Protein AF-A0A4Q2YQX3-F1 (afdb_monomer_lite)

Radius of gyration: 18.83 Å; chains: 1; bounding box: 58×40×38 Å

Secondary structure (DSSP, 8-state):
-BTHHHHHHHTT----TT--EEEE-SSHHHHHHHHHHHHHHEEEEEEEE-TTS-EEEEEEE--SSTTS---EEEEEEE-S---SSHHHHHHTSSBGGG-EEE-SS-EEE-HHHHHHHHHTEE-B-TTSPP-HHHHHHHHHHHTTT-EEPTTHHHHHHSSPPSS---EETTEE------

Sequence (178 aa):
MAGGAARAVFEGQELRAPSDVDYFSPCLEAANLVTSVAKRFTTVKKDETGNNKTITLLAEFKTPWQIQKPVPFKFQIIRSGYYENIGELFRSFDFTICQFATDGHHVIYTEQAERDLASKTLSYEPDYPIGHSRVERLLKYVNRGFTPAPGVLSKSLTEPRGGEASLTNGRIFVSHGY

pLDDT: mean 77.99, std 18.13, range [32.69, 97.5]

Structure (mmCIF, N/CA/C/O backbone):
data_AF-A0A4Q2YQX3-F1
#
_entry.id   AF-A0A4Q2YQX3-F1
#
loop_
_atom_site.group_PDB
_atom_site.id
_atom_site.type_symbol
_atom_site.label_atom_id
_atom_site.label_alt_id
_atom_site.label_comp_id
_atom_site.label_asym_id
_atom_site.label_entity_id
_atom_site.label_seq_id
_atom_site.pdbx_PDB_ins_code
_atom_site.Cartn_x
_atom_site.Cartn_y
_atom_site.Cartn_z
_atom_site.occupancy
_atom_site.B_iso_or_equiv
_atom_site.auth_seq_id
_atom_site.auth_comp_id
_atom_site.auth_asym_id
_atom_s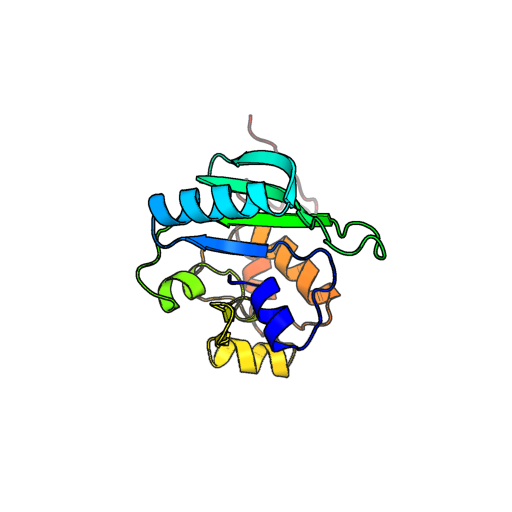ite.auth_atom_id
_atom_site.pdbx_PDB_model_num
ATOM 1 N N . MET A 1 1 ? -10.553 0.117 0.073 1.00 89.88 1 MET A N 1
ATOM 2 C CA . MET A 1 1 ? -9.218 -0.163 0.660 1.00 89.88 1 MET A CA 1
ATOM 3 C C . MET A 1 1 ? -8.221 -0.314 -0.477 1.00 89.88 1 MET A C 1
ATOM 5 O O . MET A 1 1 ? -8.622 -0.817 -1.517 1.00 89.88 1 MET A O 1
ATOM 9 N N . ALA A 1 2 ? -6.964 0.097 -0.317 1.00 92.56 2 ALA A N 1
ATOM 10 C CA . ALA A 1 2 ? -5.930 -0.129 -1.332 1.00 92.56 2 ALA A CA 1
ATOM 11 C C . ALA A 1 2 ? -4.551 -0.406 -0.716 1.00 92.56 2 ALA A C 1
ATOM 13 O O . ALA A 1 2 ? -4.406 -0.431 0.506 1.00 92.56 2 ALA A O 1
ATOM 14 N N . GLY A 1 3 ? -3.547 -0.657 -1.555 1.00 92.12 3 GLY A N 1
ATOM 15 C CA . GLY A 1 3 ? -2.177 -0.888 -1.114 1.00 92.12 3 GLY A CA 1
ATOM 16 C C . GLY A 1 3 ? -1.913 -2.327 -0.668 1.00 92.12 3 GLY A C 1
ATOM 17 O O . GLY A 1 3 ? -2.536 -3.290 -1.121 1.00 92.12 3 GLY A O 1
ATOM 18 N N . GLY A 1 4 ? -0.967 -2.478 0.262 1.00 89.31 4 GLY A N 1
ATOM 19 C CA . GLY A 1 4 ? -0.511 -3.787 0.738 1.00 89.31 4 GLY A CA 1
ATOM 20 C C . GLY A 1 4 ? -1.601 -4.627 1.413 1.00 89.31 4 GLY A C 1
ATOM 21 O O . GLY A 1 4 ? -1.561 -5.848 1.302 1.00 89.31 4 GLY A O 1
ATOM 22 N N . ALA A 1 5 ? -2.584 -3.996 2.064 1.00 88.31 5 ALA A N 1
ATOM 23 C CA . ALA A 1 5 ? -3.711 -4.707 2.668 1.00 88.31 5 ALA A CA 1
ATOM 24 C C . ALA A 1 5 ? -4.652 -5.307 1.606 1.00 88.31 5 ALA A C 1
ATOM 26 O O . ALA A 1 5 ? -5.067 -6.455 1.735 1.00 88.31 5 ALA A O 1
ATOM 27 N N . ALA A 1 6 ? -4.935 -4.579 0.519 1.00 91.94 6 ALA A N 1
ATOM 28 C CA . ALA A 1 6 ? -5.717 -5.109 -0.602 1.00 91.94 6 ALA A CA 1
ATOM 29 C C . ALA A 1 6 ? -4.979 -6.233 -1.338 1.00 91.94 6 ALA A C 1
ATOM 31 O O . ALA A 1 6 ? -5.587 -7.236 -1.702 1.00 91.94 6 ALA A O 1
ATOM 32 N N . ARG A 1 7 ? -3.656 -6.113 -1.481 1.00 92.69 7 ARG A N 1
ATOM 33 C CA . ARG A 1 7 ? -2.831 -7.199 -2.013 1.00 92.69 7 ARG A CA 1
ATOM 34 C C . ARG A 1 7 ? -2.868 -8.448 -1.132 1.00 92.69 7 ARG A C 1
ATOM 36 O O . ARG A 1 7 ? -2.985 -9.544 -1.657 1.00 92.69 7 ARG A O 1
ATOM 43 N N . ALA A 1 8 ? -2.806 -8.305 0.191 1.00 88.38 8 ALA A N 1
ATOM 44 C CA . ALA A 1 8 ? -2.882 -9.455 1.093 1.00 88.38 8 ALA A CA 1
ATOM 45 C C . ALA A 1 8 ? -4.198 -10.238 0.916 1.00 88.38 8 ALA A C 1
ATOM 47 O O . ALA A 1 8 ? -4.173 -11.466 0.884 1.00 88.38 8 ALA A O 1
ATOM 48 N N . VAL A 1 9 ? -5.317 -9.527 0.717 1.00 88.56 9 VAL A N 1
ATOM 49 C CA . VAL A 1 9 ? -6.611 -10.140 0.368 1.00 88.56 9 VAL A CA 1
ATOM 50 C C . VAL A 1 9 ? -6.516 -10.915 -0.949 1.00 88.56 9 VAL A C 1
ATOM 52 O O . VAL A 1 9 ? -6.953 -12.061 -1.003 1.00 88.56 9 VAL A O 1
ATOM 55 N N . PHE A 1 10 ? -5.902 -10.333 -1.985 1.00 91.50 10 PHE A N 1
ATOM 56 C CA . PHE A 1 10 ? -5.672 -11.010 -3.268 1.00 91.50 10 PHE A CA 1
ATOM 57 C C . PHE A 1 10 ? -4.821 -12.281 -3.131 1.00 91.50 10 PHE A C 1
ATOM 59 O O . PHE A 1 10 ? -5.139 -13.310 -3.714 1.00 91.50 10 PHE A O 1
ATOM 66 N N . GLU A 1 11 ? -3.762 -12.233 -2.320 1.00 89.75 11 GLU A N 1
ATOM 67 C CA . GLU A 1 11 ? -2.864 -13.366 -2.061 1.00 89.75 11 GLU A CA 1
ATOM 68 C C . GLU A 1 11 ? -3.520 -14.484 -1.220 1.00 89.75 11 GLU A C 1
ATOM 70 O O . GLU A 1 11 ? -2.852 -15.464 -0.884 1.00 89.75 11 GLU A O 1
ATOM 75 N N . GLY A 1 12 ? -4.792 -14.339 -0.820 1.00 86.56 12 GLY A N 1
ATOM 76 C CA . GLY A 1 12 ? -5.468 -15.268 0.090 1.00 86.56 12 GLY A CA 1
ATOM 77 C C . GLY A 1 12 ? -4.842 -15.295 1.486 1.00 86.56 12 GLY A C 1
ATOM 78 O O . GLY A 1 12 ? -5.037 -16.242 2.248 1.00 86.56 12 GLY A O 1
ATOM 79 N N . GLN A 1 13 ? -4.055 -14.273 1.831 1.00 79.75 13 GLN A N 1
ATOM 80 C CA . GLN A 1 13 ? -3.488 -14.135 3.160 1.00 79.75 13 GLN A CA 1
ATOM 81 C C . GLN A 1 13 ? -4.579 -13.551 4.053 1.00 79.75 13 GLN A C 1
ATOM 83 O O . GLN A 1 13 ? -4.824 -12.344 4.031 1.00 79.75 13 GLN A O 1
ATOM 88 N N . GLU A 1 14 ? -5.239 -14.408 4.841 1.00 60.09 14 GLU A N 1
ATOM 89 C CA . GLU A 1 14 ? -6.080 -13.949 5.951 1.00 60.09 14 GLU A CA 1
ATOM 90 C C . GLU A 1 14 ? -5.294 -12.908 6.737 1.00 60.09 14 GLU A C 1
ATOM 92 O O . GLU A 1 14 ? -4.162 -13.208 7.116 1.00 60.09 14 GLU A O 1
ATOM 97 N N . LEU A 1 15 ? -5.872 -11.706 6.894 1.00 55.41 15 LEU A N 1
ATOM 98 C CA . LEU A 1 15 ? -5.305 -10.497 7.506 1.00 55.41 15 LEU A CA 1
ATOM 99 C C . LEU A 1 15 ? -4.173 -10.818 8.493 1.00 55.41 15 LEU A C 1
ATOM 101 O O . LEU A 1 15 ? -4.376 -10.880 9.707 1.00 55.41 15 LEU A O 1
ATOM 105 N N . ARG A 1 16 ? -2.959 -11.036 7.973 1.00 48.47 16 ARG A N 1
ATOM 106 C CA . ARG A 1 16 ? -1.787 -11.288 8.803 1.00 48.47 16 ARG A CA 1
ATOM 107 C C . ARG A 1 16 ? -1.499 -9.953 9.468 1.00 48.47 16 ARG A C 1
ATOM 109 O O . ARG A 1 16 ? -0.984 -9.038 8.828 1.00 48.47 16 ARG A O 1
ATOM 116 N N . ALA A 1 17 ? -1.910 -9.804 10.724 1.00 47.34 17 ALA A N 1
ATOM 117 C CA . ALA A 1 17 ? -1.660 -8.588 11.486 1.00 47.34 17 ALA A CA 1
ATOM 118 C C . ALA A 1 17 ? -0.144 -8.267 11.482 1.00 47.34 17 ALA A C 1
ATOM 120 O O . ALA A 1 17 ? 0.650 -9.203 11.617 1.00 47.34 17 ALA A O 1
ATOM 121 N N . PRO A 1 18 ? 0.304 -6.997 11.350 1.00 53.44 18 PRO A N 1
ATOM 122 C CA . PRO A 1 18 ? -0.440 -5.741 11.281 1.00 53.44 18 PRO A CA 1
ATOM 123 C C . PRO A 1 18 ? -0.037 -4.938 10.023 1.00 53.44 18 PRO A C 1
ATOM 125 O O . PRO A 1 18 ? 0.791 -4.029 10.100 1.00 53.44 18 PRO A O 1
ATOM 128 N N . SER A 1 19 ? -0.544 -5.267 8.832 1.00 62.19 19 SER A N 1
ATOM 129 C CA . SER A 1 19 ? -0.446 -4.287 7.741 1.00 62.19 19 SER A CA 1
ATOM 130 C C . SER A 1 19 ? -1.440 -3.162 7.998 1.00 62.19 19 SER A C 1
ATOM 132 O O . SER A 1 19 ? -2.606 -3.440 8.281 1.00 62.19 19 SER A O 1
ATOM 134 N N . ASP A 1 20 ? -0.986 -1.917 7.880 1.00 79.00 20 ASP A N 1
ATOM 135 C CA . ASP A 1 20 ? -1.866 -0.752 7.872 1.00 79.00 20 ASP A CA 1
ATOM 136 C C . ASP A 1 20 ? -2.984 -0.964 6.840 1.00 79.00 20 ASP A C 1
ATOM 138 O O . ASP A 1 20 ? -2.731 -1.369 5.701 1.00 79.00 20 ASP A O 1
ATOM 142 N N . VAL A 1 21 ? -4.229 -0.762 7.267 1.00 85.75 21 VAL A N 1
ATOM 143 C CA . VAL A 1 21 ? -5.398 -0.813 6.391 1.00 85.75 21 VAL A CA 1
ATOM 144 C C . VAL A 1 21 ? -5.649 0.596 5.888 1.00 85.75 21 VAL A C 1
ATOM 146 O O . VAL A 1 21 ? -6.191 1.434 6.609 1.00 85.75 21 VAL A O 1
ATOM 149 N N . ASP A 1 22 ? -5.260 0.836 4.641 1.00 88.19 22 ASP A N 1
ATOM 150 C CA . ASP A 1 22 ? -5.409 2.130 3.989 1.00 88.19 22 ASP A CA 1
ATOM 151 C C . ASP A 1 22 ? -6.769 2.225 3.280 1.00 88.19 22 ASP A C 1
ATOM 153 O O . ASP A 1 22 ? -7.060 1.539 2.289 1.00 88.19 22 ASP A O 1
ATOM 157 N N . TYR A 1 23 ? -7.633 3.095 3.799 1.00 90.19 23 TYR A N 1
ATOM 158 C CA . TYR A 1 23 ? -8.895 3.484 3.190 1.00 90.19 23 TYR A CA 1
ATOM 159 C C . TYR A 1 23 ? -8.739 4.835 2.489 1.00 90.19 23 TYR A C 1
ATOM 161 O O . TYR A 1 23 ? -8.551 5.867 3.131 1.00 90.19 23 TYR A O 1
ATOM 169 N N . PHE A 1 24 ? -8.866 4.827 1.166 1.00 90.44 24 PHE A N 1
ATOM 170 C CA . PHE A 1 24 ? -8.863 6.028 0.339 1.00 90.44 24 PHE A CA 1
ATOM 171 C C . PHE A 1 24 ? -10.302 6.473 0.113 1.00 90.44 24 PHE A C 1
ATOM 173 O O . PHE A 1 24 ? -11.105 5.725 -0.446 1.00 90.44 24 PHE A O 1
ATOM 180 N N . SER A 1 25 ? -10.636 7.666 0.599 1.00 87.50 25 SER A N 1
ATOM 181 C CA . SER A 1 25 ? -11.990 8.204 0.486 1.00 87.50 25 SER A CA 1
ATOM 182 C C . SER A 1 25 ? -12.146 9.044 -0.783 1.00 87.50 25 SER A C 1
ATOM 184 O O . SER A 1 25 ? -11.260 9.851 -1.056 1.00 87.50 25 SER A O 1
ATOM 186 N N . PRO A 1 26 ? -13.276 8.953 -1.509 1.00 85.69 26 PRO A N 1
ATOM 187 C CA . PRO A 1 26 ? -13.531 9.806 -2.672 1.00 85.69 26 PRO A CA 1
ATOM 188 C C . PRO A 1 26 ? -13.851 11.260 -2.290 1.00 85.69 26 PRO A C 1
ATOM 190 O O . PRO A 1 26 ? -13.714 12.162 -3.107 1.00 85.69 26 PRO A O 1
ATOM 193 N N . CYS A 1 27 ? -14.294 11.509 -1.054 1.00 85.69 27 CYS A N 1
ATOM 194 C CA . CYS A 1 27 ? -14.623 12.849 -0.568 1.00 85.69 27 CYS A CA 1
ATOM 195 C C . CYS A 1 27 ? -14.535 12.945 0.966 1.00 85.69 27 CYS A C 1
ATOM 197 O O . CYS A 1 27 ? -14.373 11.939 1.670 1.00 85.69 27 CYS A O 1
ATOM 199 N N . LEU A 1 28 ? -14.665 14.166 1.500 1.00 85.19 28 LEU A N 1
ATOM 200 C CA . LEU A 1 28 ? -14.640 14.422 2.945 1.00 85.19 28 LEU A CA 1
ATOM 201 C C . LEU A 1 28 ? -15.827 13.777 3.669 1.00 85.19 28 LEU A C 1
ATOM 203 O O . LEU A 1 28 ? -15.666 13.238 4.762 1.00 85.19 28 LEU A O 1
ATOM 207 N N . GLU A 1 29 ? -17.010 13.820 3.059 1.00 88.38 29 GLU A N 1
ATOM 208 C CA . GLU A 1 29 ? -18.235 13.267 3.636 1.00 88.38 29 GLU A CA 1
ATOM 209 C C . GLU A 1 29 ? -18.117 11.753 3.837 1.00 88.38 29 GLU A C 1
ATOM 211 O O . GLU A 1 29 ? -18.285 11.262 4.955 1.00 88.38 29 GLU A O 1
ATOM 216 N N . ALA A 1 30 ? -17.701 11.025 2.797 1.00 87.56 30 ALA A N 1
ATOM 217 C CA . ALA A 1 30 ? -17.443 9.592 2.882 1.00 87.56 30 ALA A CA 1
ATOM 218 C C . ALA A 1 30 ? -16.351 9.268 3.918 1.00 87.56 30 ALA A C 1
ATOM 220 O O . ALA A 1 30 ? -16.483 8.304 4.673 1.00 87.56 30 ALA A O 1
ATOM 221 N N . ALA A 1 31 ? -15.310 10.103 4.031 1.00 85.56 31 ALA A N 1
ATOM 222 C CA . ALA A 1 31 ? -14.253 9.906 5.022 1.00 85.56 31 ALA A CA 1
ATOM 223 C C . ALA A 1 31 ? -14.808 10.026 6.449 1.00 85.56 31 ALA A C 1
ATOM 225 O O . ALA A 1 31 ? -14.490 9.209 7.315 1.00 85.56 31 ALA A O 1
ATOM 226 N N . ASN A 1 32 ? -15.662 11.020 6.699 1.00 87.69 32 ASN A N 1
ATOM 227 C CA . ASN A 1 32 ? -16.290 11.240 8.000 1.00 87.69 32 ASN A CA 1
ATOM 228 C C . ASN A 1 32 ? -17.294 10.134 8.352 1.00 87.69 32 ASN A C 1
ATOM 230 O O . ASN A 1 32 ? -17.329 9.684 9.503 1.00 87.69 32 ASN A O 1
ATOM 234 N N . LEU A 1 33 ? -18.059 9.651 7.368 1.00 89.56 33 LEU A N 1
ATOM 235 C CA . LEU A 1 33 ? -18.963 8.516 7.543 1.00 89.56 33 LEU A CA 1
ATOM 236 C C . LEU A 1 33 ? -18.181 7.263 7.950 1.00 89.56 33 LEU A C 1
ATOM 238 O O . LEU A 1 33 ? -18.477 6.660 8.982 1.00 89.56 33 LEU A O 1
ATOM 242 N N . VAL A 1 34 ? -17.131 6.917 7.200 1.00 87.19 34 VAL A N 1
ATOM 243 C CA . VAL A 1 34 ? -16.288 5.747 7.489 1.00 87.19 34 VAL A CA 1
ATOM 244 C C . VAL A 1 34 ? -15.599 5.873 8.842 1.00 87.19 34 VAL A C 1
ATOM 246 O O . VAL A 1 34 ? -15.563 4.906 9.597 1.00 87.19 34 VAL A O 1
ATOM 249 N N . THR A 1 35 ? -15.130 7.067 9.205 1.00 85.94 35 THR A N 1
ATOM 250 C CA . THR A 1 35 ? -14.573 7.333 10.542 1.00 85.94 35 THR A CA 1
ATOM 251 C C . THR A 1 35 ? -15.591 7.036 11.643 1.00 85.94 35 THR A C 1
ATOM 253 O O . THR A 1 35 ? -15.269 6.375 12.630 1.00 85.94 35 THR A O 1
ATOM 256 N N . SER A 1 36 ? -16.829 7.507 11.477 1.00 86.75 36 SER A N 1
ATOM 257 C CA . SER A 1 36 ? -17.904 7.323 12.459 1.00 86.75 36 SER A CA 1
ATOM 258 C C . SER A 1 36 ? -18.298 5.852 12.595 1.00 86.75 36 SER A C 1
ATOM 260 O O . SER A 1 36 ? -18.445 5.347 13.709 1.00 86.75 36 SER A O 1
ATOM 262 N N . VAL A 1 37 ? -18.395 5.140 11.469 1.00 86.06 37 VAL A N 1
ATOM 263 C CA . VAL A 1 37 ? -18.632 3.692 11.437 1.00 86.06 37 VAL A CA 1
ATOM 264 C C . VAL A 1 37 ? -17.487 2.954 12.135 1.00 86.06 37 VAL A C 1
ATOM 266 O O . VAL A 1 37 ? -17.734 2.192 13.067 1.00 86.06 37 VAL A O 1
ATOM 269 N N . ALA A 1 38 ? -16.232 3.225 11.770 1.00 83.06 38 ALA A N 1
ATOM 270 C CA . ALA A 1 38 ? -15.064 2.581 12.369 1.00 83.06 38 ALA A CA 1
ATOM 271 C C . ALA A 1 38 ? -15.023 2.773 13.895 1.00 83.06 38 ALA A C 1
ATOM 273 O O . ALA A 1 38 ? -14.852 1.803 14.634 1.00 83.06 38 ALA A O 1
ATOM 274 N N . LYS A 1 39 ? -15.272 3.994 14.388 1.00 83.69 39 LYS A N 1
ATOM 275 C CA . LYS A 1 39 ? -15.337 4.304 15.830 1.00 83.69 39 LYS A CA 1
ATOM 276 C C . LYS A 1 39 ? -16.450 3.554 16.568 1.00 83.69 39 LYS A C 1
ATOM 278 O O . LYS A 1 39 ? -16.312 3.275 17.756 1.00 83.69 39 LYS A O 1
ATOM 283 N N . ARG A 1 40 ? -17.543 3.199 15.888 1.00 84.00 40 ARG A N 1
ATOM 284 C CA . ARG A 1 40 ? -18.641 2.418 16.478 1.00 84.00 40 ARG A CA 1
ATOM 285 C C . ARG A 1 40 ? -18.252 0.953 16.690 1.00 84.00 40 ARG A C 1
ATOM 287 O O . ARG A 1 40 ? -18.565 0.385 17.738 1.00 84.00 40 ARG A O 1
ATOM 294 N N . PHE A 1 41 ? -17.563 0.358 15.718 1.00 77.56 41 PHE A N 1
ATOM 295 C CA . PHE A 1 41 ? -17.235 -1.075 15.702 1.00 77.56 41 PHE A CA 1
ATOM 296 C C . PHE A 1 41 ? -15.874 -1.424 16.314 1.00 77.56 41 PHE A C 1
ATOM 298 O O . PHE A 1 41 ? -15.577 -2.597 16.546 1.00 77.56 41 PHE A O 1
ATOM 305 N N . THR A 1 42 ? -15.057 -0.419 16.620 1.00 76.81 42 THR A N 1
ATOM 306 C CA . THR A 1 42 ? -13.721 -0.612 17.184 1.00 76.81 42 THR A CA 1
ATOM 307 C C . THR A 1 42 ? -13.564 0.079 18.531 1.00 76.81 42 THR A C 1
ATOM 309 O O . THR A 1 42 ? -14.331 0.971 18.899 1.00 76.81 42 THR A O 1
ATOM 312 N N . THR A 1 43 ? -12.567 -0.352 19.297 1.00 78.25 43 THR A N 1
ATOM 313 C CA . THR A 1 43 ? -12.022 0.435 20.405 1.00 78.25 43 THR A CA 1
ATOM 314 C C . THR A 1 43 ? -10.846 1.238 19.866 1.00 78.25 43 THR A C 1
ATOM 316 O O . THR A 1 43 ? -9.809 0.664 19.537 1.00 78.25 43 THR A O 1
ATOM 319 N N . VAL A 1 44 ? -11.010 2.557 19.755 1.00 75.88 44 VAL A N 1
ATOM 320 C CA . VAL A 1 44 ? -9.945 3.455 19.291 1.00 75.88 44 VAL A CA 1
ATOM 321 C C . VAL A 1 44 ? -9.019 3.784 20.458 1.00 75.88 44 VAL A C 1
ATOM 323 O O . VAL A 1 44 ? -9.429 4.428 21.419 1.00 75.88 44 VAL A O 1
ATOM 326 N N . LYS A 1 45 ? -7.763 3.342 20.366 1.00 73.19 45 LYS A N 1
ATOM 327 C CA . LYS A 1 45 ? -6.702 3.629 21.344 1.00 73.19 45 LYS A CA 1
ATOM 328 C C . LYS A 1 45 ? -6.038 4.979 21.109 1.00 73.19 45 LYS A C 1
ATOM 330 O O . LYS A 1 45 ? -5.575 5.609 22.053 1.00 73.19 45 LYS A O 1
ATOM 335 N N . LYS A 1 46 ? -5.959 5.397 19.845 1.00 73.50 46 LYS A N 1
ATOM 336 C CA . LYS A 1 46 ? -5.365 6.667 19.425 1.00 73.50 46 LYS A CA 1
ATOM 337 C C . LYS A 1 46 ? -6.046 7.152 18.152 1.00 73.50 46 LYS A C 1
ATOM 339 O O . LYS A 1 46 ? -6.276 6.348 17.247 1.00 73.50 46 LYS A O 1
ATOM 344 N N . ASP A 1 47 ? -6.337 8.445 18.111 1.00 75.69 47 ASP A N 1
ATOM 345 C CA . ASP A 1 47 ? -6.836 9.159 16.940 1.00 75.69 47 ASP A CA 1
ATOM 346 C C . ASP A 1 47 ? -5.866 10.307 16.653 1.00 75.69 47 ASP A C 1
ATOM 348 O O . ASP A 1 47 ? -5.682 11.196 17.486 1.00 75.69 47 ASP A O 1
ATOM 352 N N . GLU A 1 48 ? -5.196 10.244 15.507 1.00 75.75 48 GLU A N 1
ATOM 353 C CA . GLU A 1 48 ? -4.296 11.294 15.045 1.00 75.75 48 GLU A CA 1
ATOM 354 C C . GLU A 1 48 ? -4.765 11.789 13.685 1.00 75.75 48 GLU A C 1
ATOM 356 O O . GLU A 1 48 ? -4.840 11.023 12.722 1.00 75.75 48 GLU A O 1
ATOM 361 N N . THR A 1 49 ? -5.028 13.090 13.588 1.00 71.81 49 THR A N 1
ATOM 362 C CA . THR A 1 49 ? -5.133 13.759 12.292 1.00 71.81 49 THR A CA 1
ATOM 363 C C . THR A 1 49 ? -3.757 14.317 11.957 1.00 71.81 49 THR A C 1
ATOM 365 O O . THR A 1 49 ? -3.321 15.299 12.551 1.00 71.81 49 THR A O 1
ATOM 368 N N . GLY A 1 50 ? -3.045 13.655 11.046 1.00 62.19 50 GLY A N 1
ATOM 369 C CA . GLY A 1 50 ? -1.725 14.109 10.614 1.00 62.19 50 GLY A CA 1
ATOM 370 C C . GLY A 1 50 ? -1.801 15.356 9.728 1.00 62.19 50 GLY A C 1
ATOM 371 O O . GLY A 1 50 ? -2.829 15.625 9.100 1.00 62.19 50 GLY A O 1
ATOM 372 N N . ASN A 1 51 ? -0.674 16.064 9.593 1.00 55.66 51 ASN A N 1
ATOM 373 C CA . ASN A 1 51 ? -0.529 17.244 8.723 1.00 55.66 51 ASN A CA 1
ATOM 374 C C . ASN A 1 51 ? -0.936 16.976 7.256 1.00 55.66 51 ASN A C 1
ATOM 376 O O . ASN A 1 51 ? -1.368 17.884 6.554 1.00 55.66 51 ASN A O 1
ATOM 380 N N . ASN A 1 52 ? -0.890 15.713 6.816 1.00 56.56 52 ASN A N 1
ATOM 381 C CA . ASN A 1 52 ? -1.263 15.274 5.466 1.00 56.56 52 ASN A CA 1
ATOM 382 C C . ASN A 1 52 ? -2.764 14.957 5.302 1.00 56.56 52 ASN A C 1
ATOM 384 O O . ASN A 1 52 ? -3.140 14.236 4.387 1.00 56.56 52 ASN A O 1
ATOM 388 N N . LYS A 1 53 ? -3.646 15.448 6.184 1.00 69.44 53 LYS A N 1
ATOM 389 C CA . LYS A 1 53 ? -5.103 15.183 6.164 1.00 69.44 53 LYS A CA 1
ATOM 390 C C . LYS A 1 53 ? -5.505 13.712 6.371 1.00 69.44 53 LYS A C 1
ATOM 392 O O . LYS A 1 53 ? -6.685 13.395 6.273 1.00 69.44 53 LYS A O 1
ATOM 397 N N . THR A 1 54 ? -4.582 12.815 6.696 1.00 77.19 54 THR A N 1
ATOM 398 C CA . THR A 1 54 ? -4.888 11.417 7.041 1.00 77.19 54 THR A CA 1
ATOM 399 C C . THR A 1 54 ? -5.370 11.315 8.484 1.00 77.19 54 THR A C 1
ATOM 401 O O . THR A 1 54 ? -4.723 11.855 9.382 1.00 77.19 54 THR A O 1
ATOM 404 N N . ILE A 1 55 ? -6.466 10.591 8.717 1.00 79.75 55 ILE A N 1
ATOM 405 C CA . ILE A 1 55 ? -6.850 10.142 10.061 1.00 79.75 55 ILE A CA 1
ATOM 406 C C . ILE A 1 55 ? -6.244 8.768 10.280 1.00 79.75 55 ILE A C 1
ATOM 408 O O . ILE A 1 55 ? -6.484 7.855 9.493 1.00 79.75 55 ILE A O 1
ATOM 412 N N . THR A 1 56 ? -5.497 8.596 11.358 1.00 81.94 56 THR A N 1
ATOM 413 C CA . THR A 1 56 ? -5.030 7.280 11.785 1.00 81.94 56 THR A CA 1
ATOM 414 C C . THR A 1 56 ? -5.795 6.862 13.028 1.00 81.94 56 THR A C 1
ATOM 416 O O . THR A 1 56 ? -5.721 7.524 14.059 1.00 81.94 56 THR A O 1
ATOM 419 N N . LEU A 1 57 ? -6.510 5.744 12.925 1.00 78.31 57 LEU A N 1
ATOM 420 C CA . LEU A 1 57 ? -7.183 5.083 14.032 1.00 78.31 57 LEU A CA 1
ATOM 421 C C . LEU A 1 57 ? -6.386 3.831 14.401 1.00 78.31 57 LEU A C 1
ATOM 423 O O . LEU A 1 57 ? -6.320 2.870 13.633 1.00 78.31 57 LEU A O 1
ATOM 427 N N . LEU A 1 58 ? -5.779 3.830 15.586 1.00 77.94 58 LEU A N 1
ATOM 428 C CA . LEU A 1 58 ? -5.267 2.597 16.185 1.00 77.94 58 LEU A CA 1
ATOM 429 C C . LEU A 1 58 ? -6.434 1.899 16.871 1.00 77.94 58 LEU A C 1
ATOM 431 O O . LEU A 1 58 ? -6.940 2.395 17.878 1.00 77.94 58 LEU A O 1
ATOM 435 N N . ALA A 1 59 ? -6.882 0.788 16.298 1.00 72.25 59 ALA A N 1
ATOM 436 C CA . ALA A 1 59 ? -8.159 0.173 16.607 1.00 72.25 59 ALA A CA 1
ATOM 437 C C . ALA A 1 59 ? -8.011 -1.305 16.987 1.00 72.25 59 ALA A C 1
ATOM 439 O O . ALA A 1 59 ? -7.132 -2.016 16.509 1.00 72.25 59 ALA A O 1
ATOM 440 N N . GLU A 1 60 ? -8.912 -1.776 17.840 1.00 73.25 60 GLU A N 1
ATOM 441 C CA . GLU A 1 60 ? -9.141 -3.200 18.087 1.00 73.25 60 GLU A CA 1
ATOM 442 C C . GLU A 1 60 ? -10.595 -3.527 17.748 1.00 73.25 60 GLU A C 1
ATOM 444 O O . GLU A 1 60 ? -11.504 -2.795 18.156 1.00 73.25 60 GLU A O 1
ATOM 449 N N . PHE A 1 61 ? -10.832 -4.602 16.989 1.00 67.06 61 PHE A N 1
ATOM 450 C CA . PHE A 1 61 ? -12.196 -5.044 16.695 1.00 67.06 61 PHE A CA 1
ATOM 451 C C . PHE A 1 61 ? -12.893 -5.496 17.976 1.00 67.06 61 PHE A C 1
ATOM 453 O O . PHE A 1 61 ? -12.360 -6.305 18.737 1.00 67.06 61 PHE A O 1
ATOM 460 N N . LYS A 1 62 ? -14.121 -5.013 18.179 1.00 62.88 62 LYS A N 1
ATOM 461 C CA . LYS A 1 62 ? -15.025 -5.571 19.184 1.00 62.88 62 LYS A CA 1
ATOM 462 C C . LYS A 1 62 ? -15.613 -6.852 18.605 1.00 62.88 62 LYS A C 1
ATOM 464 O O . LYS A 1 62 ? -16.550 -6.797 17.812 1.00 62.88 62 LYS A O 1
ATOM 469 N N . THR A 1 63 ? -15.047 -8.005 18.943 1.00 57.47 63 THR A N 1
ATOM 470 C CA . THR A 1 63 ? -15.662 -9.278 18.563 1.00 57.47 63 THR A CA 1
ATOM 471 C C . THR A 1 63 ? -16.936 -9.482 19.400 1.00 57.47 63 THR A C 1
ATOM 473 O O . THR A 1 63 ? -16.883 -9.354 20.624 1.00 57.47 63 THR A O 1
ATOM 476 N N . PRO A 1 64 ? -18.100 -9.784 18.785 1.00 53.09 64 PRO A N 1
ATOM 477 C CA . PRO A 1 64 ? -19.329 -10.079 19.533 1.00 53.09 64 PRO A CA 1
ATOM 478 C 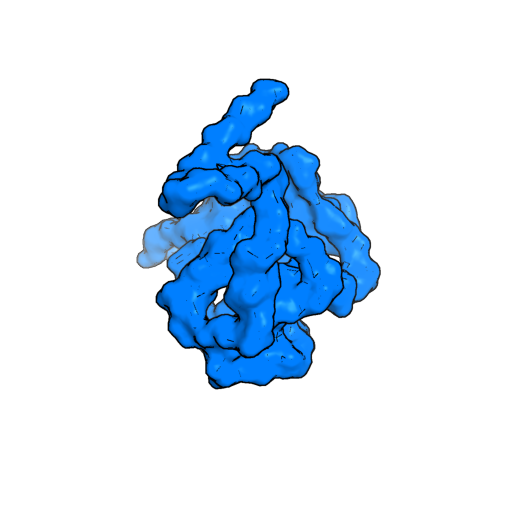C . PRO A 1 64 ? -19.209 -11.356 20.375 1.00 53.09 64 PRO A C 1
ATOM 480 O O . PRO A 1 64 ? -19.905 -11.520 21.371 1.00 53.09 64 PRO A O 1
ATOM 483 N N . TRP A 1 65 ? -18.311 -12.256 19.967 1.00 55.81 65 TRP A N 1
ATOM 484 C CA . TRP A 1 65 ? -18.041 -13.529 20.615 1.00 55.81 65 TRP A CA 1
ATOM 485 C C . TRP A 1 65 ? -16.656 -13.471 21.259 1.00 55.81 65 TRP A C 1
ATOM 487 O O . TRP A 1 65 ? -15.630 -13.362 20.588 1.00 55.81 65 TRP A O 1
ATOM 497 N N . GLN A 1 66 ? -16.660 -13.508 22.584 1.00 48.12 66 GLN A N 1
ATOM 498 C CA . GLN A 1 66 ? -15.578 -13.234 23.531 1.00 48.12 66 GLN A CA 1
ATOM 499 C C . GLN A 1 66 ? -14.438 -14.284 23.529 1.00 48.12 66 GLN A C 1
ATOM 501 O O . GLN A 1 66 ? -13.913 -14.625 24.584 1.00 48.12 66 GLN A O 1
ATOM 506 N N . ILE A 1 67 ? -14.079 -14.852 22.369 1.00 51.59 67 ILE A N 1
ATOM 507 C CA . ILE A 1 67 ? -13.237 -16.064 22.278 1.00 51.59 67 ILE A CA 1
ATOM 508 C C . ILE A 1 67 ? -11.865 -15.811 21.626 1.00 51.59 67 ILE A C 1
ATOM 510 O O . ILE A 1 67 ? -10.968 -16.641 21.743 1.00 51.59 67 ILE A O 1
ATOM 514 N N . GLN A 1 68 ? -11.611 -14.644 21.028 1.00 56.72 68 GLN A N 1
ATOM 515 C CA . GLN A 1 68 ? -10.269 -14.300 20.538 1.00 56.72 68 GLN A CA 1
ATOM 516 C C . GLN A 1 68 ? -9.763 -13.009 21.175 1.00 56.72 68 GLN A C 1
ATOM 518 O O . GLN A 1 68 ? -10.526 -12.066 21.386 1.00 56.72 68 GLN A O 1
ATOM 523 N N . LYS A 1 69 ? -8.463 -12.984 21.505 1.00 62.81 69 LYS A N 1
ATOM 524 C CA . LYS A 1 69 ? -7.775 -11.763 21.939 1.00 62.81 69 LYS A CA 1
ATOM 525 C C . LYS A 1 69 ? -8.068 -10.647 20.926 1.00 62.81 69 LYS A C 1
ATOM 527 O O . LYS A 1 69 ? -8.033 -10.929 19.727 1.00 62.81 69 LYS A O 1
ATOM 532 N N . PRO A 1 70 ? -8.320 -9.406 21.377 1.00 62.78 70 PRO A N 1
ATOM 533 C CA . PRO A 1 70 ? -8.466 -8.275 20.473 1.00 62.78 70 PRO A CA 1
ATOM 534 C C . PRO A 1 70 ? -7.270 -8.222 19.518 1.00 62.78 70 PRO A C 1
ATOM 536 O O . PRO A 1 70 ? -6.122 -8.270 19.964 1.00 62.78 70 PRO A O 1
ATOM 539 N N . VAL A 1 71 ? -7.535 -8.169 18.213 1.00 68.69 71 VAL A N 1
ATOM 540 C CA . VAL A 1 71 ? -6.481 -8.033 17.203 1.00 68.69 71 VAL A CA 1
ATOM 541 C C . VAL A 1 71 ? -6.258 -6.540 16.979 1.00 68.69 71 VAL A C 1
ATOM 543 O O . VAL A 1 71 ? -7.166 -5.874 16.469 1.00 68.69 71 VAL A O 1
ATOM 546 N N . PRO A 1 72 ? -5.097 -5.983 17.374 1.00 72.00 72 PRO A N 1
ATOM 547 C CA . PRO A 1 72 ? -4.789 -4.595 17.088 1.00 72.00 72 PRO A CA 1
ATOM 548 C C . PRO A 1 72 ? -4.536 -4.434 15.592 1.00 72.00 72 PRO A C 1
ATOM 550 O O . PRO A 1 72 ? -3.755 -5.175 14.992 1.00 72.00 72 PRO A O 1
ATOM 553 N N . PHE A 1 73 ? -5.166 -3.433 14.995 1.00 76.19 73 PHE A N 1
ATOM 554 C CA . PHE A 1 73 ? -4.899 -3.025 13.627 1.00 76.19 73 PHE A CA 1
ATOM 555 C C . PHE A 1 73 ? -4.857 -1.502 13.526 1.00 76.19 73 PHE A C 1
ATOM 557 O O . PHE A 1 73 ? -5.501 -0.771 14.281 1.00 76.19 73 PHE A O 1
ATOM 564 N N . LYS A 1 74 ? -4.052 -1.015 12.586 1.00 84.00 74 LYS A N 1
ATOM 565 C CA . LYS A 1 74 ? -3.950 0.404 12.265 1.00 84.00 74 LYS A CA 1
ATOM 566 C C . LYS A 1 74 ? -4.806 0.670 11.034 1.00 84.00 74 LYS A C 1
ATOM 568 O O . LYS A 1 74 ? -4.533 0.135 9.965 1.00 84.00 74 LYS A O 1
ATOM 573 N N . PHE A 1 75 ? -5.856 1.464 11.199 1.00 85.56 75 PHE A N 1
ATOM 574 C CA . PHE A 1 75 ? -6.756 1.872 10.126 1.00 85.56 75 PHE A CA 1
ATOM 575 C C . PHE A 1 75 ? -6.456 3.316 9.746 1.00 85.56 75 PHE A C 1
ATOM 577 O O . PHE A 1 75 ? -6.551 4.215 10.582 1.00 85.56 75 PHE A O 1
ATOM 584 N N . GLN A 1 76 ? -6.067 3.547 8.499 1.00 87.19 76 GLN A N 1
ATOM 585 C CA . GLN A 1 76 ? -5.706 4.869 8.006 1.00 87.19 76 GLN A CA 1
ATOM 586 C C . GLN A 1 76 ? -6.742 5.329 6.990 1.00 87.19 76 GLN A C 1
ATOM 588 O O . GLN A 1 76 ? -6.921 4.724 5.940 1.00 87.19 76 GLN A O 1
ATOM 593 N N . ILE A 1 77 ? -7.434 6.416 7.306 1.00 86.94 77 ILE A N 1
ATOM 594 C CA . ILE A 1 77 ? -8.388 7.069 6.416 1.00 86.94 77 ILE A CA 1
ATOM 595 C C . ILE A 1 77 ? -7.643 8.208 5.740 1.00 86.94 77 ILE A C 1
ATOM 597 O O . ILE A 1 77 ? -7.375 9.251 6.343 1.00 86.94 77 ILE A O 1
ATOM 601 N N . ILE A 1 78 ? -7.280 7.989 4.487 1.00 85.31 78 ILE A N 1
ATOM 602 C CA . ILE A 1 78 ? -6.479 8.910 3.695 1.00 85.31 78 ILE A CA 1
ATOM 603 C C . ILE A 1 78 ? -7.423 9.897 3.010 1.00 85.31 78 ILE A C 1
ATOM 605 O O . ILE A 1 78 ? -8.322 9.506 2.262 1.00 85.31 78 ILE A O 1
ATOM 609 N N . ARG A 1 79 ? -7.218 11.188 3.300 1.00 77.62 79 ARG A N 1
ATOM 610 C CA . ARG A 1 79 ? -7.959 12.311 2.693 1.00 77.62 79 ARG A CA 1
ATOM 611 C C . ARG A 1 79 ? -7.078 13.192 1.797 1.00 77.62 79 ARG A C 1
ATOM 613 O O . ARG A 1 79 ? -7.544 14.206 1.282 1.00 77.62 79 ARG A O 1
ATOM 620 N N . SER A 1 80 ? -5.789 12.872 1.674 1.00 65.75 80 SER A N 1
ATOM 621 C CA . SER A 1 80 ? -4.878 13.543 0.744 1.00 65.75 80 SER A CA 1
ATOM 622 C C . SER A 1 80 ? -5.085 12.988 -0.661 1.00 65.75 80 SER A C 1
ATOM 624 O O . SER A 1 80 ? -4.814 11.810 -0.884 1.00 65.75 80 SER A O 1
ATOM 626 N N . GLY A 1 81 ? -5.532 13.842 -1.581 1.00 68.12 81 GLY A N 1
ATOM 627 C CA . GLY A 1 81 ? -5.858 13.447 -2.950 1.00 68.12 81 GLY A CA 1
ATOM 628 C C . GLY A 1 81 ? -7.206 12.735 -2.998 1.00 68.12 81 GLY A C 1
ATOM 629 O O . GLY A 1 81 ? -7.319 11.571 -2.625 1.00 68.12 81 GLY A O 1
ATOM 630 N N . TYR A 1 82 ? -8.246 13.448 -3.427 1.00 78.75 82 TYR A N 1
ATOM 631 C CA . TYR A 1 82 ? -9.453 12.789 -3.914 1.00 78.75 82 TYR A CA 1
ATOM 632 C C . TYR A 1 82 ? -9.140 12.369 -5.345 1.00 78.75 82 TYR A C 1
ATOM 634 O O . TYR A 1 82 ? -9.089 13.214 -6.231 1.00 78.75 82 TYR A O 1
ATOM 642 N N . TYR A 1 83 ? -8.807 11.095 -5.523 1.00 84.38 83 TYR A N 1
ATOM 643 C CA . TYR A 1 83 ? -8.486 10.536 -6.832 1.00 84.38 83 TYR A CA 1
ATOM 644 C C . TYR A 1 83 ? -9.773 10.394 -7.642 1.00 84.38 83 TYR A C 1
ATOM 646 O O . TYR A 1 83 ? -10.756 9.848 -7.135 1.00 84.38 83 TYR A O 1
ATOM 654 N N . GLU A 1 84 ? -9.774 10.861 -8.889 1.00 84.69 84 GLU A N 1
ATOM 655 C CA . GLU A 1 84 ? -10.960 10.805 -9.750 1.00 84.69 84 GLU A CA 1
ATOM 656 C C . GLU A 1 84 ? -11.281 9.368 -10.167 1.00 84.69 84 GLU A C 1
ATOM 658 O O . GLU A 1 84 ? -12.434 9.002 -10.390 1.00 84.69 84 GLU A O 1
ATOM 663 N N . ASN A 1 85 ? -10.246 8.533 -10.270 1.00 90.31 85 ASN A N 1
ATOM 664 C CA . ASN A 1 85 ? -10.361 7.141 -10.670 1.00 90.31 85 ASN A CA 1
ATOM 665 C C . ASN A 1 85 ? -9.264 6.272 -10.040 1.00 90.31 85 ASN A C 1
ATOM 667 O O . ASN A 1 85 ? -8.278 6.752 -9.477 1.00 90.31 85 ASN A O 1
ATOM 671 N N . ILE A 1 86 ? -9.428 4.954 -10.171 1.00 91.69 86 ILE A N 1
ATOM 672 C CA . ILE A 1 86 ? -8.496 3.977 -9.602 1.00 91.69 86 ILE A CA 1
ATOM 673 C C . ILE A 1 86 ? -7.082 4.073 -10.194 1.00 91.69 86 ILE A C 1
ATOM 675 O O . ILE A 1 86 ? -6.107 3.809 -9.496 1.00 91.69 86 ILE A O 1
ATOM 679 N N . GLY A 1 87 ? -6.953 4.491 -11.456 1.00 92.69 87 GLY A N 1
ATOM 680 C CA . GLY A 1 87 ? -5.657 4.652 -12.111 1.00 92.69 87 GLY A CA 1
ATOM 681 C C . GLY A 1 87 ? -4.822 5.762 -11.475 1.00 92.69 87 GLY A C 1
ATOM 682 O O . GLY A 1 87 ? -3.627 5.582 -11.259 1.00 92.69 87 GLY A O 1
ATOM 683 N N . GLU A 1 88 ? -5.446 6.883 -11.113 1.00 91.12 88 GLU A N 1
ATOM 684 C CA . GLU A 1 88 ? -4.774 7.959 -10.374 1.00 91.12 88 GLU A CA 1
ATOM 685 C C . GLU A 1 88 ? -4.329 7.521 -8.983 1.00 91.12 88 GLU A C 1
ATOM 687 O O . GLU A 1 88 ? -3.202 7.811 -8.583 1.00 91.12 88 GLU A O 1
ATOM 692 N N . LEU A 1 89 ? -5.180 6.771 -8.276 1.00 91.88 89 LEU A N 1
ATOM 693 C CA . LEU A 1 89 ? -4.805 6.174 -6.997 1.00 91.88 89 LEU A CA 1
ATOM 694 C C . LEU A 1 89 ? -3.602 5.233 -7.160 1.00 91.88 89 LEU A C 1
ATOM 696 O O . LEU A 1 89 ? -2.680 5.246 -6.353 1.00 91.88 89 LEU A O 1
ATOM 700 N N . PHE A 1 90 ? -3.568 4.421 -8.215 1.00 94.69 90 PHE A N 1
ATOM 701 C CA . PHE A 1 90 ? -2.452 3.508 -8.453 1.00 94.69 90 PHE A CA 1
ATOM 702 C C . PHE A 1 90 ? -1.138 4.217 -8.790 1.00 94.69 90 PHE A C 1
ATOM 704 O O . PHE A 1 90 ? -0.087 3.782 -8.310 1.00 94.69 90 PHE A O 1
ATOM 711 N N . ARG A 1 91 ? -1.191 5.341 -9.514 1.00 92.50 91 ARG A N 1
ATOM 712 C CA . ARG A 1 91 ? -0.024 6.210 -9.752 1.00 92.50 91 ARG A CA 1
ATOM 713 C C . ARG A 1 91 ? 0.495 6.886 -8.480 1.00 92.50 91 ARG A C 1
ATOM 715 O O . ARG A 1 91 ? 1.646 7.307 -8.432 1.00 92.50 91 ARG A O 1
ATOM 722 N N . SER A 1 92 ? -0.319 6.962 -7.425 1.00 90.00 92 SER A N 1
ATOM 723 C CA . SER A 1 92 ? 0.103 7.504 -6.131 1.00 90.00 92 SER A CA 1
ATOM 724 C C . SER A 1 92 ? 0.892 6.509 -5.274 1.00 90.00 92 SER A C 1
ATOM 726 O O . SER A 1 92 ? 1.297 6.862 -4.165 1.00 90.00 92 SER A O 1
ATOM 728 N N . PHE A 1 93 ? 1.079 5.262 -5.715 1.00 92.00 93 PHE A N 1
ATOM 729 C CA . PHE A 1 93 ? 1.913 4.290 -5.013 1.00 92.00 93 PHE A CA 1
ATOM 730 C C . PHE A 1 93 ? 3.340 4.303 -5.541 1.00 92.00 93 PHE A C 1
ATOM 732 O O . PHE A 1 93 ? 3.588 4.526 -6.713 1.00 92.00 93 PHE A O 1
ATOM 739 N N . ASP A 1 94 ? 4.297 4.010 -4.668 1.00 91.62 94 ASP A N 1
ATOM 740 C CA . ASP A 1 94 ? 5.713 3.988 -5.016 1.00 91.62 94 ASP A CA 1
ATOM 741 C C . ASP A 1 94 ? 6.136 2.745 -5.812 1.00 91.62 94 ASP A C 1
ATOM 743 O O . ASP A 1 94 ? 7.011 2.853 -6.675 1.00 91.62 94 ASP A O 1
ATOM 747 N N . PHE A 1 95 ? 5.538 1.587 -5.521 1.00 94.38 95 PHE A N 1
ATOM 748 C CA . PHE A 1 95 ? 5.803 0.301 -6.164 1.00 94.38 95 PHE A CA 1
ATOM 749 C C . PHE A 1 95 ? 4.548 -0.269 -6.823 1.00 94.38 95 PHE A C 1
ATOM 751 O O . PHE A 1 95 ? 3.461 -0.230 -6.240 1.00 94.38 95 PHE A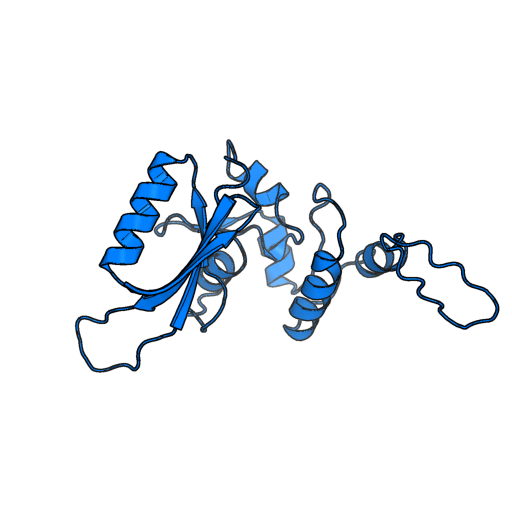 O 1
ATOM 758 N N . THR A 1 96 ? 4.730 -0.920 -7.971 1.00 96.31 96 THR A N 1
ATOM 759 C CA . THR A 1 96 ? 3.670 -1.615 -8.723 1.00 96.31 96 THR A CA 1
ATOM 760 C C . THR A 1 96 ? 2.960 -2.665 -7.870 1.00 96.31 96 THR A C 1
ATOM 762 O O . THR A 1 96 ? 1.738 -2.737 -7.859 1.00 96.31 96 THR A O 1
ATOM 765 N N . ILE A 1 97 ? 3.697 -3.399 -7.029 1.00 95.25 97 ILE A N 1
ATOM 766 C CA . ILE A 1 97 ? 3.139 -4.409 -6.113 1.00 95.25 97 ILE A CA 1
ATOM 767 C C . ILE A 1 97 ? 2.237 -3.828 -5.010 1.00 95.25 97 ILE A C 1
ATOM 769 O O . ILE A 1 97 ? 1.789 -4.572 -4.142 1.00 95.25 97 ILE A O 1
ATOM 773 N N . CYS A 1 98 ? 2.020 -2.512 -4.964 1.00 94.12 98 CYS A N 1
ATOM 774 C CA . CYS A 1 98 ? 1.032 -1.869 -4.095 1.00 94.12 98 CYS A CA 1
ATOM 775 C C . CYS A 1 98 ? -0.246 -1.461 -4.850 1.00 94.12 98 CYS A C 1
ATOM 777 O O . CYS A 1 98 ? -1.193 -1.014 -4.211 1.00 94.12 98 CYS A O 1
ATOM 779 N N . GLN A 1 99 ? -0.309 -1.624 -6.174 1.00 96.56 99 GLN A N 1
ATOM 780 C CA . GLN A 1 99 ? -1.439 -1.220 -7.020 1.00 96.56 99 GLN A CA 1
ATOM 781 C C . GLN A 1 99 ? -2.563 -2.260 -7.002 1.00 96.56 99 GLN A C 1
ATOM 783 O O . GLN A 1 99 ? -2.959 -2.815 -8.023 1.00 96.56 99 GLN A O 1
ATOM 788 N N . PHE A 1 100 ? -3.054 -2.526 -5.797 1.00 95.94 100 PHE A N 1
ATOM 789 C CA . PHE A 1 100 ? -4.213 -3.357 -5.519 1.00 95.94 100 PHE A CA 1
ATOM 790 C C . PHE A 1 100 ? -5.222 -2.515 -4.748 1.00 95.94 100 PHE A C 1
ATOM 792 O O . PHE A 1 100 ? -4.854 -1.745 -3.858 1.00 95.94 100 PHE A O 1
ATOM 799 N N . ALA A 1 101 ? -6.498 -2.677 -5.060 1.00 95.00 101 ALA A N 1
ATOM 800 C CA . ALA A 1 101 ? -7.606 -2.060 -4.356 1.00 95.00 101 ALA A CA 1
ATOM 801 C C . ALA A 1 101 ? -8.778 -3.025 -4.245 1.00 95.00 101 ALA A C 1
ATOM 803 O O . ALA A 1 101 ? -8.903 -3.969 -5.012 1.00 95.00 101 ALA A O 1
ATOM 804 N N . THR A 1 102 ? -9.644 -2.792 -3.271 1.00 92.31 102 THR A N 1
ATOM 805 C CA . THR A 1 102 ? -10.880 -3.551 -3.106 1.00 92.31 102 THR A 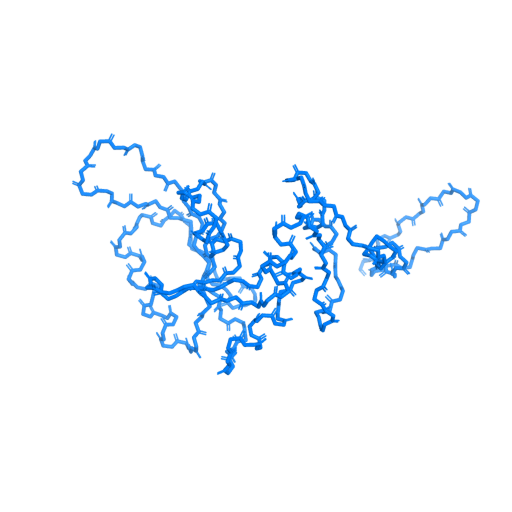CA 1
ATOM 806 C C . THR A 1 102 ? -11.955 -2.701 -2.448 1.00 92.31 102 THR A C 1
ATOM 808 O O . THR A 1 102 ? -11.672 -1.869 -1.573 1.00 92.31 102 THR A O 1
ATOM 811 N N . ASP A 1 103 ? -13.190 -2.926 -2.879 1.00 89.94 103 ASP A N 1
ATOM 812 C CA . ASP A 1 103 ? -14.425 -2.420 -2.278 1.00 89.94 103 ASP A CA 1
ATOM 813 C C . ASP A 1 103 ? -15.030 -3.408 -1.256 1.00 89.94 103 ASP A C 1
ATOM 815 O O . ASP A 1 103 ? -16.045 -3.102 -0.639 1.00 89.94 103 ASP A O 1
ATOM 819 N N . GLY A 1 104 ? -14.393 -4.567 -1.044 1.00 85.75 104 GLY A N 1
ATOM 820 C CA . GLY A 1 104 ? -14.889 -5.663 -0.206 1.00 85.75 104 GLY A CA 1
ATOM 821 C C . GLY A 1 104 ? -15.634 -6.761 -0.972 1.00 85.75 104 GLY A C 1
ATOM 822 O O . GLY A 1 104 ? -15.874 -7.824 -0.405 1.00 85.75 104 GLY A O 1
ATOM 823 N N . HIS A 1 105 ? -15.953 -6.543 -2.249 1.00 89.44 105 HIS A N 1
ATOM 824 C CA . HIS A 1 105 ? -16.595 -7.521 -3.131 1.00 89.44 105 HIS A CA 1
ATOM 825 C C . HIS A 1 105 ? -15.665 -7.965 -4.262 1.00 89.44 105 HIS A C 1
ATOM 827 O O . HIS A 1 105 ? -15.605 -9.148 -4.587 1.00 89.44 105 HIS A O 1
ATOM 833 N N . HIS A 1 106 ? -14.911 -7.025 -4.827 1.00 92.69 106 HIS A N 1
ATOM 834 C CA . HIS A 1 106 ? -13.983 -7.253 -5.925 1.00 92.69 106 HIS A CA 1
ATOM 835 C C . HIS A 1 106 ? -12.594 -6.740 -5.563 1.00 92.69 106 HIS A C 1
ATOM 837 O O . HIS A 1 106 ? -12.443 -5.781 -4.800 1.00 92.69 106 HIS A O 1
ATOM 843 N N . VAL A 1 107 ? -11.565 -7.361 -6.136 1.00 93.56 107 VAL A N 1
ATOM 844 C CA . VAL A 1 107 ? -10.198 -6.837 -6.106 1.00 93.56 107 VAL A CA 1
ATOM 845 C C . VAL A 1 107 ? -9.873 -6.280 -7.486 1.00 93.56 107 VAL A C 1
ATOM 847 O O . VAL A 1 107 ? -10.031 -6.964 -8.491 1.00 93.56 107 VAL A O 1
ATOM 850 N N . ILE A 1 108 ? -9.421 -5.033 -7.519 1.00 96.38 108 ILE A N 1
ATOM 851 C CA . ILE A 1 108 ? -8.989 -4.307 -8.710 1.00 96.38 108 ILE A CA 1
ATOM 852 C C . ILE A 1 108 ? -7.472 -4.158 -8.624 1.00 96.38 108 ILE A C 1
ATOM 854 O O . ILE A 1 108 ? -6.943 -3.822 -7.563 1.00 96.38 108 ILE A O 1
ATOM 858 N N . TYR A 1 109 ? -6.766 -4.392 -9.722 1.00 97.38 109 TYR A N 1
ATOM 859 C CA . TYR A 1 109 ? -5.310 -4.289 -9.789 1.00 97.38 109 TYR A CA 1
ATOM 860 C C . TYR A 1 109 ? -4.852 -3.973 -11.213 1.00 97.38 109 TYR A C 1
ATOM 862 O O . TYR A 1 109 ? -5.627 -4.098 -12.162 1.00 97.38 109 TYR A O 1
ATOM 870 N N . THR A 1 110 ? -3.600 -3.540 -11.370 1.00 96.81 110 THR A N 1
ATOM 871 C CA . THR A 1 110 ? -2.978 -3.419 -12.698 1.00 96.81 110 THR A CA 1
ATOM 872 C C . THR A 1 110 ? -2.371 -4.755 -13.117 1.00 96.81 110 THR A C 1
ATOM 874 O O . THR A 1 110 ? -1.860 -5.501 -12.281 1.00 96.81 110 THR A O 1
ATOM 877 N N . GLU A 1 111 ? -2.350 -5.052 -14.417 1.00 96.44 111 GLU A N 1
ATOM 878 C CA . GLU A 1 111 ? -1.692 -6.272 -14.910 1.00 96.44 111 GLU A CA 1
ATOM 879 C C . GLU A 1 111 ? -0.209 -6.331 -14.512 1.00 96.44 111 GLU A C 1
ATOM 881 O O . GLU A 1 111 ? 0.339 -7.398 -14.244 1.00 96.44 111 GLU A O 1
ATOM 886 N N . GLN A 1 112 ? 0.460 -5.174 -14.462 1.00 96.25 112 GLN A N 1
ATOM 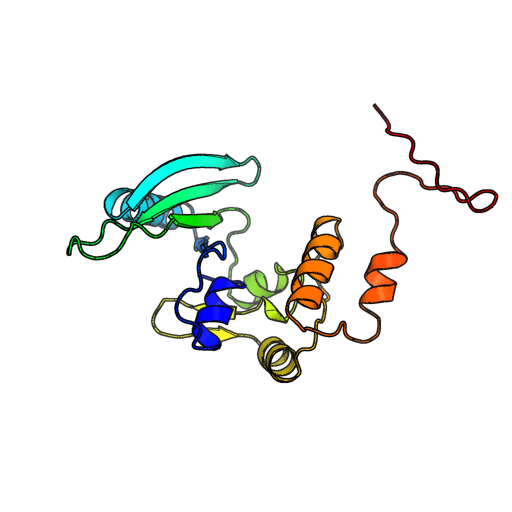887 C CA . GLN A 1 112 ? 1.856 -5.107 -14.048 1.00 96.25 112 GLN A CA 1
ATOM 888 C C . GLN A 1 112 ? 2.022 -5.493 -12.577 1.00 96.25 112 GLN A C 1
ATOM 890 O O . GLN A 1 112 ? 2.952 -6.224 -12.250 1.00 96.25 112 GLN A O 1
ATOM 895 N N . ALA A 1 113 ? 1.112 -5.056 -11.703 1.00 97.12 113 ALA A N 1
ATOM 896 C CA . ALA A 1 113 ? 1.128 -5.421 -10.293 1.00 97.12 113 ALA A CA 1
ATOM 897 C C . ALA A 1 113 ? 0.963 -6.930 -10.084 1.00 97.12 113 ALA A C 1
ATOM 899 O O . ALA A 1 113 ? 1.669 -7.509 -9.260 1.00 97.12 113 ALA A O 1
ATOM 900 N N . GLU A 1 114 ? 0.080 -7.574 -10.850 1.00 97.19 114 GLU A N 1
ATOM 901 C CA . GLU A 1 114 ? -0.094 -9.029 -10.832 1.00 97.19 114 GLU A CA 1
ATOM 902 C C . GLU A 1 114 ? 1.169 -9.757 -11.315 1.00 97.19 114 GLU A C 1
ATOM 904 O O . GLU A 1 114 ? 1.662 -10.652 -10.627 1.00 97.19 114 GLU A O 1
ATOM 909 N N . ARG A 1 115 ? 1.742 -9.346 -12.455 1.00 97.50 115 ARG A N 1
ATOM 910 C CA . ARG A 1 115 ? 2.977 -9.942 -13.000 1.00 97.50 115 ARG A CA 1
ATOM 911 C C . ARG A 1 115 ? 4.169 -9.786 -12.056 1.00 97.50 115 ARG A C 1
ATOM 913 O O . ARG A 1 115 ? 4.933 -10.734 -11.849 1.00 97.50 115 ARG A O 1
ATOM 920 N N . ASP A 1 116 ? 4.326 -8.605 -11.468 1.00 97.31 116 ASP A N 1
ATOM 921 C CA . ASP A 1 116 ? 5.391 -8.321 -10.509 1.00 97.31 116 ASP A CA 1
ATOM 922 C C . ASP A 1 116 ? 5.189 -9.113 -9.214 1.00 97.31 116 ASP A C 1
ATOM 924 O O . ASP A 1 116 ? 6.140 -9.681 -8.680 1.00 97.31 116 ASP A O 1
ATOM 928 N N . LEU A 1 117 ? 3.946 -9.249 -8.744 1.00 96.50 117 LEU A N 1
ATOM 929 C CA . LEU A 1 117 ? 3.629 -10.082 -7.589 1.00 96.50 117 LEU A CA 1
ATOM 930 C C . LEU A 1 117 ? 3.942 -11.563 -7.848 1.00 96.50 117 LEU A C 1
ATOM 932 O O . LEU A 1 117 ? 4.639 -12.184 -7.046 1.00 96.50 117 LEU A O 1
ATOM 936 N N . ALA A 1 118 ? 3.483 -12.112 -8.975 1.00 96.50 118 ALA A N 1
ATOM 937 C CA . ALA A 1 118 ? 3.683 -13.514 -9.341 1.00 96.50 118 ALA A CA 1
ATOM 938 C C . ALA A 1 118 ? 5.168 -13.871 -9.507 1.00 96.50 118 ALA A C 1
ATOM 940 O O . ALA A 1 118 ? 5.613 -14.933 -9.074 1.00 96.50 118 ALA A O 1
ATOM 941 N N . SER A 1 119 ? 5.953 -12.962 -10.090 1.00 97.06 119 SER A N 1
ATOM 942 C CA . SER A 1 119 ? 7.396 -13.145 -10.289 1.00 97.06 119 SER A CA 1
ATOM 943 C C . SER A 1 119 ? 8.248 -12.727 -9.083 1.00 97.06 119 SER A C 1
ATOM 945 O O . SER A 1 119 ? 9.469 -12.874 -9.117 1.00 97.06 119 SER A O 1
ATOM 947 N N . LYS A 1 120 ? 7.625 -12.217 -8.009 1.00 96.62 120 LYS A N 1
ATOM 948 C CA . LYS A 1 120 ? 8.297 -11.572 -6.867 1.00 96.62 120 LYS A CA 1
ATOM 949 C C . LYS A 1 120 ? 9.274 -10.478 -7.301 1.00 96.62 120 LYS A C 1
ATOM 951 O O . LYS A 1 120 ? 10.327 -10.291 -6.690 1.00 96.62 120 LYS A O 1
ATOM 956 N N . THR A 1 121 ? 8.912 -9.734 -8.336 1.00 97.50 121 THR A N 1
ATOM 957 C CA . THR A 1 121 ? 9.665 -8.587 -8.835 1.00 97.50 121 THR A CA 1
ATOM 958 C C . THR A 1 121 ? 9.188 -7.313 -8.146 1.00 97.50 121 THR A C 1
ATOM 960 O O . THR A 1 121 ? 8.002 -7.121 -7.892 1.00 97.50 121 THR A O 1
ATOM 963 N N . LEU A 1 122 ? 10.121 -6.431 -7.805 1.00 96.12 122 LEU A N 1
ATOM 964 C CA . LEU A 1 122 ? 9.842 -5.145 -7.181 1.00 96.12 122 LEU A CA 1
ATOM 965 C C . LEU A 1 122 ? 10.201 -4.025 -8.153 1.00 96.12 122 LEU A C 1
ATOM 967 O O . LEU A 1 122 ? 11.380 -3.713 -8.317 1.00 96.12 122 LEU A O 1
ATOM 971 N N . SER A 1 123 ? 9.180 -3.429 -8.765 1.00 95.25 123 SER A N 1
ATOM 972 C CA . SER A 1 123 ? 9.302 -2.352 -9.752 1.00 95.25 123 SER A CA 1
ATOM 973 C C . SER A 1 123 ? 8.726 -1.048 -9.206 1.00 95.25 123 SER A C 1
ATOM 975 O O . SER A 1 123 ? 7.720 -1.050 -8.491 1.00 95.25 123 SER A O 1
ATOM 977 N N . TYR A 1 124 ? 9.353 0.077 -9.544 1.00 92.81 124 TYR A N 1
ATOM 978 C CA . TYR A 1 124 ? 8.798 1.393 -9.236 1.00 92.81 124 TYR A CA 1
ATOM 979 C C . TYR A 1 124 ? 7.643 1.742 -10.164 1.00 92.81 124 TYR A C 1
ATOM 981 O O . TYR A 1 124 ? 7.710 1.463 -11.358 1.00 92.81 124 TYR A O 1
ATOM 989 N N . GLU A 1 125 ? 6.642 2.423 -9.612 1.00 92.69 125 GLU A N 1
ATOM 990 C CA . GLU A 1 125 ? 5.703 3.213 -10.405 1.00 92.69 125 GLU A CA 1
ATOM 991 C C . GLU A 1 125 ? 6.463 4.390 -11.049 1.00 92.69 125 GLU A C 1
ATOM 993 O O . GLU A 1 125 ? 7.073 5.178 -10.306 1.00 92.69 125 GLU A O 1
ATOM 998 N N . PRO A 1 126 ? 6.487 4.491 -12.394 1.00 86.81 126 PRO A N 1
ATOM 999 C CA . PRO A 1 126 ? 7.231 5.525 -13.110 1.00 86.81 126 PRO A CA 1
ATOM 1000 C C . PRO A 1 126 ? 6.869 6.956 -12.712 1.00 86.81 126 PRO A C 1
ATOM 1002 O O . PRO A 1 126 ? 7.775 7.781 -12.596 1.00 86.81 126 PRO A O 1
ATOM 1005 N N . ASP A 1 127 ? 5.586 7.226 -12.464 1.00 86.19 127 ASP A N 1
ATOM 1006 C CA . ASP A 1 127 ? 5.092 8.589 -12.234 1.00 86.19 127 ASP A CA 1
ATOM 1007 C C . ASP A 1 127 ? 5.210 9.037 -10.769 1.00 86.19 127 ASP A C 1
ATOM 1009 O O . ASP A 1 127 ? 5.026 10.214 -10.449 1.00 86.19 127 ASP A O 1
ATOM 1013 N N . TYR A 1 128 ? 5.520 8.118 -9.851 1.00 83.12 128 TYR A N 1
ATOM 1014 C CA . TYR A 1 128 ? 5.585 8.453 -8.434 1.00 83.12 128 TYR A CA 1
ATOM 1015 C C . TYR A 1 128 ? 6.894 9.193 -8.103 1.00 83.12 128 TYR A C 1
ATOM 1017 O O . TYR A 1 128 ? 7.984 8.694 -8.424 1.00 83.12 128 TYR A O 1
ATOM 1025 N N . PRO A 1 129 ? 6.824 10.344 -7.404 1.00 77.94 129 PRO A N 1
ATOM 1026 C CA . PRO A 1 129 ? 7.990 11.158 -7.084 1.00 77.94 129 PRO A CA 1
ATOM 1027 C C . PRO A 1 129 ? 8.966 10.401 -6.182 1.00 77.94 129 PRO A C 1
ATOM 1029 O O . PRO A 1 129 ? 8.586 9.728 -5.223 1.00 77.94 129 PRO A O 1
ATOM 1032 N N . ILE A 1 130 ? 10.258 10.496 -6.478 1.00 69.81 130 ILE A N 1
ATOM 1033 C CA . ILE A 1 130 ? 11.275 9.788 -5.701 1.00 69.81 130 ILE A CA 1
ATOM 1034 C C . ILE A 1 130 ? 11.460 10.496 -4.352 1.00 69.81 130 ILE A C 1
ATOM 1036 O O . ILE A 1 130 ? 11.505 11.720 -4.270 1.00 69.81 130 ILE A O 1
ATOM 1040 N N . GLY A 1 131 ? 11.507 9.720 -3.266 1.00 69.06 131 GLY A N 1
ATOM 1041 C CA . GLY A 1 131 ? 11.593 10.253 -1.907 1.00 69.06 131 GLY A CA 1
ATOM 1042 C C . GLY A 1 131 ? 12.176 9.252 -0.912 1.00 69.06 131 GLY A C 1
ATOM 1043 O O . GLY A 1 131 ? 12.212 8.051 -1.170 1.00 69.06 131 GLY A O 1
ATOM 1044 N N . HIS A 1 132 ? 12.618 9.740 0.251 1.00 62.38 132 HIS A N 1
ATOM 1045 C CA . HIS A 1 132 ? 13.337 8.949 1.263 1.00 62.38 132 HIS A CA 1
ATOM 1046 C C . HIS A 1 132 ? 12.585 7.689 1.734 1.00 62.38 132 HIS A C 1
ATOM 1048 O O . HIS A 1 132 ? 13.186 6.622 1.865 1.00 62.38 132 HIS A O 1
ATOM 1054 N N . SER A 1 133 ? 11.260 7.771 1.895 1.00 74.44 133 SER A N 1
ATOM 1055 C CA . SER A 1 133 ? 10.416 6.637 2.307 1.00 74.44 133 SER A CA 1
ATOM 1056 C C . SER A 1 133 ? 10.397 5.484 1.293 1.00 74.44 133 SER A C 1
ATOM 1058 O O . SER A 1 133 ? 10.118 4.338 1.652 1.00 74.44 133 SER A O 1
ATOM 1060 N N . ARG A 1 134 ? 10.739 5.756 0.027 1.00 82.75 134 ARG A N 1
ATOM 1061 C CA . ARG A 1 134 ? 10.795 4.770 -1.059 1.00 82.75 134 ARG A CA 1
ATOM 1062 C C . ARG A 1 134 ? 11.936 3.767 -0.870 1.00 82.75 134 ARG A C 1
ATOM 1064 O O . ARG A 1 134 ? 11.779 2.597 -1.213 1.00 82.75 134 ARG A O 1
ATOM 1071 N N . VAL A 1 135 ? 13.061 4.193 -0.288 1.00 84.56 135 VAL A N 1
ATOM 1072 C CA . VAL A 1 135 ? 14.215 3.320 0.007 1.00 84.56 135 VAL A CA 1
ATOM 1073 C C . VAL A 1 135 ? 13.925 2.416 1.206 1.00 84.56 135 VAL A C 1
ATOM 1075 O O . VAL A 1 135 ? 14.209 1.222 1.174 1.00 84.56 135 VAL A O 1
ATOM 1078 N N . GLU A 1 136 ? 13.290 2.943 2.250 1.00 86.50 136 GLU A N 1
ATOM 1079 C CA . GLU A 1 136 ? 12.873 2.132 3.401 1.00 86.50 136 GLU A CA 1
ATOM 1080 C C . GLU A 1 136 ? 11.857 1.060 2.984 1.00 86.50 136 GLU A C 1
ATOM 1082 O O . GLU A 1 136 ? 11.970 -0.114 3.351 1.00 86.50 136 GLU A O 1
ATOM 1087 N N . ARG A 1 137 ? 10.884 1.446 2.148 1.00 87.25 137 ARG A N 1
ATOM 1088 C CA . ARG A 1 137 ? 9.894 0.522 1.582 1.00 87.25 137 ARG A CA 1
ATOM 1089 C C . ARG A 1 137 ? 10.533 -0.491 0.628 1.00 87.25 137 ARG A C 1
ATOM 1091 O O . ARG A 1 137 ? 10.118 -1.648 0.650 1.00 87.25 137 ARG A O 1
ATOM 1098 N N . LEU A 1 138 ? 11.573 -0.114 -0.122 1.00 91.31 138 LEU A N 1
ATOM 1099 C CA . LEU A 1 138 ? 12.374 -1.052 -0.917 1.00 91.31 138 LEU A CA 1
ATOM 1100 C C . LEU A 1 138 ? 12.944 -2.165 -0.031 1.00 91.31 138 LEU A C 1
ATOM 1102 O O . LEU A 1 138 ? 12.659 -3.340 -0.257 1.00 91.31 138 LEU A O 1
ATOM 1106 N N . LEU A 1 139 ? 13.698 -1.797 1.010 1.00 90.06 139 LEU A N 1
ATOM 1107 C CA . LEU A 1 139 ? 14.331 -2.751 1.928 1.00 90.06 139 LEU A CA 1
ATOM 1108 C C . LEU A 1 139 ? 13.297 -3.657 2.608 1.00 90.06 139 LEU A C 1
ATOM 1110 O O . LEU A 1 139 ? 13.499 -4.868 2.715 1.00 90.06 139 LEU A O 1
ATOM 1114 N N . LYS A 1 140 ? 12.148 -3.093 3.001 1.00 89.50 140 LYS A N 1
ATOM 1115 C CA . LYS A 1 140 ? 11.016 -3.850 3.553 1.00 89.50 140 LYS A CA 1
ATOM 1116 C C . LYS A 1 140 ? 10.543 -4.953 2.605 1.00 89.50 140 LYS A C 1
ATOM 1118 O O . LYS A 1 140 ? 10.291 -6.065 3.065 1.00 89.50 140 LYS A O 1
ATOM 1123 N N . TYR A 1 141 ? 10.375 -4.661 1.315 1.00 91.94 141 TYR A N 1
ATOM 1124 C CA . TYR A 1 141 ? 9.893 -5.650 0.347 1.00 91.94 141 TYR A CA 1
ATOM 1125 C C . TYR A 1 141 ? 10.974 -6.649 -0.066 1.00 91.94 141 TYR A C 1
ATOM 1127 O O . TYR A 1 141 ? 10.660 -7.828 -0.222 1.00 91.94 141 TYR A O 1
ATOM 1135 N N . VAL A 1 142 ? 12.242 -6.237 -0.116 1.00 93.44 142 VAL A N 1
ATOM 1136 C CA . VAL A 1 142 ? 13.369 -7.168 -0.279 1.00 93.44 142 VAL A CA 1
ATOM 1137 C C . VAL A 1 142 ? 13.395 -8.194 0.855 1.00 93.44 142 VAL A C 1
ATOM 1139 O O . VAL A 1 142 ? 13.433 -9.394 0.601 1.00 93.44 142 VAL A O 1
ATOM 1142 N N . ASN A 1 143 ? 13.235 -7.756 2.108 1.00 91.38 143 ASN A N 1
ATOM 1143 C CA . ASN A 1 143 ? 13.144 -8.662 3.259 1.00 91.38 143 ASN A CA 1
ATOM 1144 C C . ASN A 1 143 ? 11.903 -9.582 3.224 1.00 91.38 143 ASN A C 1
ATOM 1146 O O . ASN A 1 143 ? 11.859 -10.605 3.898 1.00 91.38 143 ASN A O 1
ATOM 1150 N N . ARG A 1 144 ? 10.883 -9.239 2.425 1.00 89.38 144 ARG A N 1
ATOM 1151 C CA . ARG A 1 144 ? 9.703 -10.085 2.166 1.00 89.38 144 ARG A CA 1
ATOM 1152 C C . ARG A 1 144 ? 9.906 -11.056 0.995 1.00 89.38 144 ARG A C 1
ATOM 1154 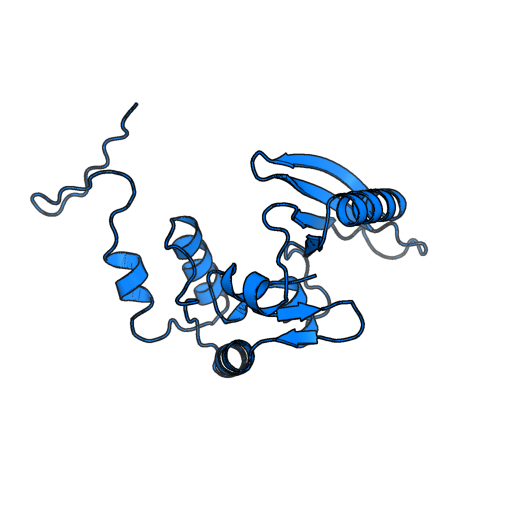O O . ARG A 1 144 ? 8.961 -11.742 0.616 1.00 89.38 144 ARG A O 1
ATOM 1161 N N . GLY A 1 145 ? 11.115 -11.127 0.438 1.00 93.06 145 GLY A N 1
ATOM 1162 C CA . GLY A 1 145 ? 11.485 -12.055 -0.629 1.00 93.06 145 GLY A CA 1
ATOM 1163 C C . GLY A 1 145 ? 11.239 -11.532 -2.043 1.00 93.06 145 GLY A C 1
ATOM 1164 O O . GLY A 1 145 ? 11.189 -12.341 -2.966 1.00 93.06 145 GLY A O 1
ATOM 1165 N N . PHE A 1 146 ? 11.065 -10.218 -2.219 1.00 95.56 146 PHE A N 1
ATOM 1166 C CA . PHE A 1 146 ? 11.003 -9.610 -3.547 1.00 95.56 146 PHE A CA 1
ATOM 1167 C C . PHE A 1 146 ? 12.400 -9.245 -4.060 1.00 95.56 146 PHE A C 1
ATOM 1169 O O . PHE A 1 146 ? 13.266 -8.821 -3.296 1.00 95.56 146 PHE A O 1
ATOM 1176 N N . THR A 1 147 ? 12.597 -9.349 -5.371 1.00 97.06 147 THR A N 1
ATOM 1177 C CA . THR A 1 147 ? 13.836 -8.971 -6.056 1.00 97.06 147 THR A CA 1
ATOM 1178 C C . THR A 1 147 ? 13.638 -7.648 -6.801 1.00 97.06 147 THR A C 1
ATOM 1180 O O . THR A 1 147 ? 12.704 -7.546 -7.597 1.00 97.06 147 THR A O 1
ATOM 1183 N N . PRO A 1 148 ? 14.477 -6.620 -6.575 1.00 96.00 148 PRO A N 1
ATOM 1184 C CA . PRO A 1 148 ? 14.404 -5.367 -7.325 1.00 96.00 148 PRO A CA 1
ATOM 1185 C C . PRO A 1 148 ? 14.578 -5.597 -8.828 1.00 96.00 148 PRO A C 1
ATOM 1187 O O . PRO A 1 148 ? 15.527 -6.262 -9.245 1.00 96.00 148 PRO A O 1
ATOM 1190 N N . ALA A 1 149 ? 13.691 -5.019 -9.639 1.00 94.38 149 ALA A N 1
ATOM 1191 C CA . ALA A 1 149 ? 13.834 -5.040 -11.092 1.00 94.38 149 ALA A CA 1
ATOM 1192 C C . ALA A 1 149 ? 15.113 -4.297 -11.543 1.00 94.38 149 ALA A C 1
ATOM 1194 O O . ALA A 1 149 ? 15.617 -3.425 -10.818 1.00 94.38 149 ALA A O 1
ATOM 1195 N N . PRO A 1 150 ? 15.641 -4.578 -12.751 1.00 90.88 150 PRO A N 1
ATOM 1196 C CA . PRO A 1 150 ? 16.759 -3.823 -13.306 1.00 90.88 150 PRO A CA 1
ATOM 1197 C C . PRO A 1 150 ? 16.512 -2.310 -13.252 1.00 90.88 150 PRO A C 1
ATOM 1199 O O . PRO A 1 150 ? 15.438 -1.818 -13.590 1.00 90.88 150 PRO A O 1
ATOM 1202 N N . GLY A 1 151 ? 17.513 -1.559 -12.794 1.00 83.88 151 GLY A N 1
ATOM 1203 C CA . GLY A 1 151 ? 17.437 -0.102 -12.682 1.00 83.88 151 GLY A CA 1
ATOM 1204 C C . GLY A 1 151 ? 16.736 0.432 -11.425 1.00 83.88 151 GLY A C 1
ATOM 1205 O O . GLY A 1 151 ? 16.833 1.626 -11.150 1.00 83.88 151 GLY A O 1
ATOM 1206 N N . VAL A 1 152 ? 16.077 -0.412 -10.623 1.00 87.00 152 VAL A N 1
ATOM 1207 C CA . VAL A 1 152 ? 15.452 0.022 -9.358 1.00 87.00 152 VAL A CA 1
ATOM 1208 C C . VAL A 1 152 ? 16.518 0.457 -8.358 1.00 87.00 152 VAL A C 1
ATOM 1210 O O . VAL A 1 152 ? 16.449 1.567 -7.843 1.00 87.00 152 VAL A O 1
ATOM 1213 N N . LEU A 1 153 ? 17.556 -0.361 -8.156 1.00 82.75 153 LEU A N 1
ATOM 1214 C CA . LEU A 1 153 ? 18.649 -0.040 -7.231 1.00 82.75 153 LEU A CA 1
ATOM 1215 C C . LEU A 1 153 ? 19.442 1.199 -7.654 1.00 82.75 153 LEU A C 1
ATOM 1217 O O . LEU A 1 153 ? 19.780 2.019 -6.806 1.00 82.75 153 LEU A O 1
ATOM 1221 N N . SER A 1 154 ? 19.724 1.362 -8.951 1.00 80.38 154 SER A N 1
ATOM 1222 C CA . SER A 1 154 ? 20.438 2.546 -9.435 1.00 80.38 154 SER A CA 1
ATOM 1223 C C . SER A 1 154 ? 19.620 3.809 -9.184 1.00 80.38 154 SER A C 1
ATOM 1225 O O . SER A 1 154 ? 20.152 4.742 -8.596 1.00 80.38 154 SER A O 1
ATOM 1227 N N . LYS A 1 155 ? 18.313 3.798 -9.494 1.00 77.31 155 LYS A N 1
ATOM 1228 C CA . LYS A 1 155 ? 17.395 4.911 -9.192 1.00 77.31 155 LYS A CA 1
ATOM 1229 C C . LYS A 1 155 ? 17.323 5.235 -7.695 1.00 77.31 155 LYS A C 1
ATOM 1231 O O . LYS A 1 155 ? 17.137 6.387 -7.336 1.00 77.31 155 LYS A O 1
ATOM 1236 N N . SER A 1 156 ? 17.490 4.250 -6.810 1.00 74.19 156 SER A N 1
ATOM 1237 C CA . SER A 1 156 ? 17.537 4.495 -5.360 1.00 74.19 156 SER A CA 1
ATOM 1238 C C . SER A 1 156 ? 18.854 5.117 -4.873 1.00 74.19 156 SER A C 1
ATOM 1240 O O . SER A 1 156 ? 18.867 5.738 -3.813 1.00 74.19 156 SER A O 1
ATOM 1242 N N . LEU A 1 157 ? 19.968 4.888 -5.581 1.00 67.81 157 LEU A N 1
ATOM 1243 C CA . LEU A 1 157 ? 21.329 5.218 -5.131 1.00 67.81 157 LEU A CA 1
ATOM 1244 C C . LEU A 1 157 ? 21.910 6.482 -5.773 1.00 67.81 157 LEU A C 1
ATOM 1246 O O . LEU A 1 157 ? 22.799 7.094 -5.186 1.00 67.81 157 LEU A O 1
ATOM 1250 N N . THR A 1 158 ? 21.454 6.858 -6.968 1.00 63.06 158 THR A N 1
ATOM 1251 C CA . THR A 1 158 ? 22.021 7.979 -7.736 1.00 63.06 158 THR A CA 1
ATOM 1252 C C . THR A 1 158 ? 21.384 9.328 -7.432 1.00 63.06 158 THR A C 1
ATOM 1254 O O . THR A 1 158 ? 21.795 10.327 -8.016 1.00 63.06 158 THR A O 1
ATOM 1257 N N . GLU A 1 159 ? 20.384 9.386 -6.555 1.00 59.50 159 GLU A N 1
ATOM 1258 C CA . GLU A 1 159 ? 19.637 10.621 -6.341 1.00 59.50 159 GLU A CA 1
ATOM 1259 C C . GLU A 1 159 ? 20.125 11.404 -5.124 1.00 59.50 159 GLU A C 1
ATOM 1261 O O . GLU A 1 159 ? 20.443 10.801 -4.089 1.00 59.50 159 GLU A O 1
ATOM 1266 N N . PRO A 1 160 ? 20.202 12.748 -5.225 1.00 48.41 160 PRO A N 1
ATOM 1267 C CA . PRO A 1 160 ? 20.598 13.577 -4.105 1.00 48.41 160 PRO A CA 1
ATOM 1268 C C . PRO A 1 160 ? 19.629 13.324 -2.954 1.00 48.41 160 PRO A C 1
ATOM 1270 O O . PRO A 1 160 ? 18.436 13.613 -3.037 1.00 48.41 160 PRO A O 1
ATOM 1273 N N . ARG A 1 161 ? 20.157 12.795 -1.848 1.00 49.00 161 ARG A N 1
ATOM 1274 C CA . ARG A 1 161 ? 19.514 12.950 -0.540 1.00 49.00 161 ARG A CA 1
ATOM 1275 C C . ARG A 1 161 ? 19.291 14.454 -0.375 1.00 49.00 161 ARG A C 1
ATOM 1277 O O . ARG A 1 161 ? 20.175 15.210 -0.763 1.00 49.00 161 ARG A O 1
ATOM 1284 N N . GLY A 1 162 ? 18.141 14.895 0.126 1.00 44.34 162 GLY A N 1
ATOM 1285 C CA . GLY A 1 162 ? 17.845 16.321 0.325 1.00 44.34 162 GLY A CA 1
ATOM 1286 C C . GLY A 1 162 ? 18.766 16.978 1.365 1.00 44.34 162 GLY A C 1
ATOM 1287 O O . GLY A 1 162 ? 18.335 17.278 2.470 1.00 44.34 162 GLY A O 1
ATOM 1288 N N . GLY A 1 163 ? 20.037 17.149 1.011 1.00 43.97 163 GLY A N 1
ATOM 1289 C CA . GLY A 1 163 ? 21.166 17.609 1.806 1.00 43.97 163 GLY A CA 1
ATOM 1290 C C . GLY A 1 163 ? 22.449 17.328 1.019 1.00 43.97 163 GLY A C 1
ATOM 1291 O O . GLY A 1 163 ? 22.724 16.178 0.677 1.00 43.97 163 GLY A O 1
ATOM 1292 N N . GLU A 1 164 ? 23.201 18.377 0.681 1.00 38.22 164 GLU A N 1
ATOM 1293 C CA . GLU A 1 164 ? 24.441 18.293 -0.100 1.00 38.22 164 GLU A CA 1
ATOM 1294 C C . GLU A 1 164 ? 25.442 17.322 0.546 1.00 38.22 164 GLU A C 1
ATOM 1296 O O . GLU A 1 164 ? 26.152 17.652 1.493 1.00 38.22 164 GLU A O 1
ATOM 1301 N N . ALA A 1 165 ? 25.524 16.104 0.016 1.00 43.34 165 ALA A N 1
ATOM 1302 C CA . ALA A 1 165 ? 26.598 15.179 0.332 1.00 43.34 165 ALA A CA 1
ATOM 1303 C C . ALA A 1 165 ? 27.707 15.365 -0.710 1.00 43.34 165 ALA A C 1
ATOM 1305 O O . ALA A 1 165 ? 27.617 14.843 -1.820 1.00 43.34 165 ALA A O 1
ATOM 1306 N N . SER A 1 166 ? 28.760 16.106 -0.360 1.00 38.69 166 SER A N 1
ATOM 1307 C CA . SER A 1 166 ? 29.997 16.111 -1.148 1.00 38.69 166 SER A CA 1
ATOM 1308 C C . SER A 1 166 ? 30.902 14.953 -0.731 1.00 38.69 166 SER A C 1
ATOM 1310 O O . SER A 1 166 ? 31.183 14.752 0.451 1.00 38.69 166 SER A O 1
ATOM 1312 N N . LEU A 1 167 ? 31.387 14.199 -1.718 1.00 34.84 167 LEU A N 1
ATOM 1313 C CA . LEU A 1 167 ? 32.388 13.152 -1.539 1.00 34.84 167 LEU A CA 1
ATOM 1314 C C . LEU A 1 167 ? 33.790 13.761 -1.636 1.00 34.84 167 LEU A C 1
ATOM 1316 O O . LEU A 1 167 ? 34.210 14.197 -2.703 1.00 34.84 167 LEU A O 1
ATOM 1320 N N . THR A 1 168 ? 34.547 13.732 -0.541 1.00 35.31 168 THR A N 1
ATOM 1321 C CA . THR A 1 168 ? 36.007 13.912 -0.568 1.00 35.31 168 THR A CA 1
ATOM 1322 C C . THR A 1 168 ? 36.676 12.781 0.216 1.00 35.31 168 THR A C 1
ATOM 1324 O O . THR A 1 168 ? 36.334 12.507 1.364 1.00 35.31 168 THR A O 1
ATOM 1327 N N . ASN A 1 169 ? 37.619 12.085 -0.428 1.00 36.69 169 ASN A N 1
ATOM 1328 C CA . ASN A 1 169 ? 38.485 11.051 0.161 1.00 36.69 169 ASN A CA 1
ATOM 1329 C C . ASN A 1 169 ? 37.774 9.926 0.942 1.00 36.69 169 ASN A C 1
ATOM 1331 O O . ASN A 1 169 ? 38.197 9.549 2.034 1.00 36.69 169 ASN A O 1
ATOM 1335 N N . GLY A 1 170 ? 36.703 9.359 0.376 1.00 40.72 170 GLY A N 1
ATOM 1336 C CA . GLY A 1 170 ? 36.120 8.100 0.865 1.00 40.72 170 GLY A CA 1
ATOM 1337 C C . GLY A 1 170 ? 35.458 8.166 2.247 1.00 40.72 170 GLY A C 1
ATOM 1338 O O . GLY A 1 170 ? 35.192 7.122 2.840 1.00 40.72 170 GLY A O 1
ATOM 1339 N N . ARG A 1 171 ? 35.172 9.364 2.769 1.00 32.69 171 ARG A N 1
ATOM 1340 C CA . ARG A 1 171 ? 34.399 9.561 4.003 1.00 32.69 171 ARG A CA 1
ATOM 1341 C C . ARG A 1 171 ? 33.133 10.357 3.706 1.00 32.69 171 ARG A C 1
ATOM 1343 O O . ARG A 1 171 ? 33.177 11.364 3.008 1.00 32.69 171 ARG A O 1
ATOM 1350 N N . ILE A 1 172 ? 32.005 9.879 4.229 1.00 40.72 172 ILE A N 1
ATOM 1351 C CA . ILE A 1 172 ? 30.704 10.545 4.115 1.00 40.72 172 ILE A CA 1
ATOM 1352 C C . ILE A 1 172 ? 30.597 11.549 5.262 1.00 40.72 172 ILE A C 1
ATOM 1354 O O . ILE A 1 172 ? 30.598 11.152 6.427 1.00 40.72 172 ILE A O 1
ATOM 1358 N N . PHE A 1 173 ? 30.478 12.833 4.934 1.00 36.16 173 PHE A N 1
ATOM 1359 C CA . PHE A 1 173 ? 30.114 13.874 5.891 1.00 36.16 173 PHE A CA 1
ATOM 1360 C C . PHE A 1 173 ? 28.640 14.225 5.694 1.00 36.16 173 PHE A C 1
ATOM 1362 O O . PHE A 1 173 ? 28.204 14.461 4.570 1.00 36.16 173 PHE A O 1
ATOM 1369 N N . VAL A 1 174 ? 27.871 14.233 6.783 1.00 38.44 174 VAL A N 1
ATOM 1370 C CA . VAL A 1 174 ? 26.477 14.690 6.791 1.00 38.44 174 VAL A CA 1
ATOM 1371 C C . VAL A 1 174 ? 26.426 15.960 7.630 1.00 38.44 174 VAL A C 1
ATOM 1373 O O . VAL A 1 174 ? 26.495 15.888 8.858 1.00 38.44 174 VAL A O 1
ATOM 1376 N N . SER A 1 175 ? 26.344 17.125 6.989 1.00 36.41 175 SER A N 1
ATOM 1377 C CA . SER A 1 175 ? 25.995 18.362 7.686 1.00 36.41 175 SER A CA 1
ATOM 1378 C C . SER A 1 175 ? 24.475 18.425 7.834 1.00 36.41 175 SER A C 1
ATOM 1380 O O . SER A 1 175 ? 23.730 18.259 6.871 1.00 36.41 175 SER A O 1
ATOM 1382 N N . HIS A 1 176 ? 24.005 18.627 9.062 1.00 33.72 176 HIS A N 1
ATOM 1383 C CA . HIS A 1 176 ? 22.604 18.950 9.316 1.00 33.72 176 HIS A CA 1
ATOM 1384 C C . HIS A 1 176 ? 22.490 20.475 9.268 1.00 33.72 176 HIS A C 1
ATOM 1386 O O . HIS A 1 176 ? 23.044 21.156 10.132 1.00 33.72 176 HIS A O 1
ATOM 1392 N N . GLY A 1 177 ? 21.854 21.006 8.222 1.00 33.31 177 GLY A N 1
ATOM 1393 C CA . GLY A 1 177 ? 21.467 22.415 8.169 1.00 33.31 177 GLY A CA 1
ATOM 1394 C C . GLY A 1 177 ? 20.374 22.686 9.204 1.00 33.31 177 GLY A C 1
ATOM 1395 O O . GLY A 1 177 ? 19.432 21.898 9.302 1.00 33.31 177 GLY A O 1
ATOM 1396 N N . TYR A 1 178 ? 20.557 23.745 9.992 1.00 34.84 178 TYR A N 1
ATOM 1397 C CA . TYR A 1 178 ? 19.570 24.272 10.939 1.00 34.84 178 TYR A CA 1
ATOM 1398 C C . TYR A 1 178 ? 18.464 25.041 10.219 1.00 34.84 178 TYR A C 1
ATOM 1400 O O . TYR A 1 178 ? 18.789 25.711 9.211 1.00 34.84 178 TYR A O 1
#

Foldseek 3Di:
DFFPQLLCVVVVNDCPPEDEAEAEDLAPVRLVVVVVVQVVQWDFPDWDCDPQRKTKTFTWGDDPDPDDDTGTYIYIYGPRDNDPDLVSVCLQDFWQLRSWDDPPPDIDHDPVNVVCVVVLETETNPNHDDDDVSVVVVVVSVVVVHDYDPPRVVVNPVDDDPADFDDDDPDTDGDDDD